Protein AF-A0AAW5PJT3-F1 (afdb_monomer)

Mean predicted aligned error: 5.01 Å

Structure (mmCIF, N/CA/C/O backbone):
data_AF-A0AAW5PJT3-F1
#
_entry.id   AF-A0AAW5PJT3-F1
#
loop_
_atom_site.group_PDB
_atom_site.id
_atom_site.type_symbol
_atom_site.label_atom_id
_atom_site.label_alt_id
_atom_site.label_comp_id
_atom_site.label_asym_id
_atom_site.label_entity_id
_atom_site.label_seq_id
_atom_site.pdbx_PDB_ins_code
_atom_site.Cartn_x
_atom_site.Cartn_y
_atom_site.Cartn_z
_atom_site.occupancy
_atom_site.B_iso_or_equiv
_atom_site.auth_seq_id
_atom_site.auth_comp_id
_atom_site.auth_asym_id
_atom_site.auth_atom_id
_atom_site.pdbx_PDB_model_num
ATOM 1 N N . MET A 1 1 ? -19.966 -2.954 14.552 1.00 50.75 1 MET A N 1
ATOM 2 C CA . MET A 1 1 ? -19.379 -2.631 13.230 1.00 50.75 1 MET A CA 1
ATOM 3 C C . MET A 1 1 ? -18.405 -1.465 13.430 1.00 50.75 1 MET A C 1
ATOM 5 O O . MET A 1 1 ? -18.847 -0.428 13.892 1.00 50.75 1 MET A O 1
ATOM 9 N N . LYS A 1 2 ? -17.085 -1.634 13.238 1.00 63.38 2 LYS A N 1
ATOM 10 C CA . LYS A 1 2 ? -16.114 -0.536 13.480 1.00 63.38 2 LYS A CA 1
ATOM 11 C C . LYS A 1 2 ? -16.203 0.513 12.374 1.00 63.38 2 LYS A C 1
ATOM 13 O O . LYS A 1 2 ? -16.287 0.138 11.201 1.00 63.38 2 LYS A O 1
ATOM 18 N N . SER A 1 3 ? -16.144 1.790 12.745 1.00 83.25 3 SER A N 1
ATOM 19 C CA . SER A 1 3 ? -16.273 2.904 11.802 1.00 83.25 3 SER A CA 1
ATOM 20 C C . SER A 1 3 ? -15.110 2.942 10.799 1.00 83.25 3 SER A C 1
ATOM 22 O O . SER A 1 3 ? -13.989 2.499 11.080 1.00 83.25 3 SER A O 1
ATOM 24 N N . ARG A 1 4 ? -15.351 3.502 9.606 1.00 82.38 4 ARG A N 1
ATOM 25 C CA . ARG A 1 4 ? -14.312 3.716 8.579 1.00 82.38 4 ARG A CA 1
ATOM 26 C C . ARG A 1 4 ? -13.117 4.500 9.134 1.00 82.38 4 ARG A C 1
ATOM 28 O O . ARG A 1 4 ? -11.977 4.172 8.813 1.00 82.38 4 ARG A O 1
ATOM 35 N N . ALA A 1 5 ? -13.371 5.490 9.992 1.00 82.56 5 ALA A N 1
ATOM 36 C CA . ALA A 1 5 ? -12.343 6.311 10.626 1.00 82.56 5 ALA A CA 1
ATOM 37 C C . ALA A 1 5 ? -11.405 5.487 11.527 1.00 82.56 5 ALA A C 1
ATOM 39 O O . ALA A 1 5 ? -10.184 5.621 11.439 1.00 82.56 5 ALA A O 1
ATOM 40 N N . GLU A 1 6 ? -11.946 4.572 12.334 1.00 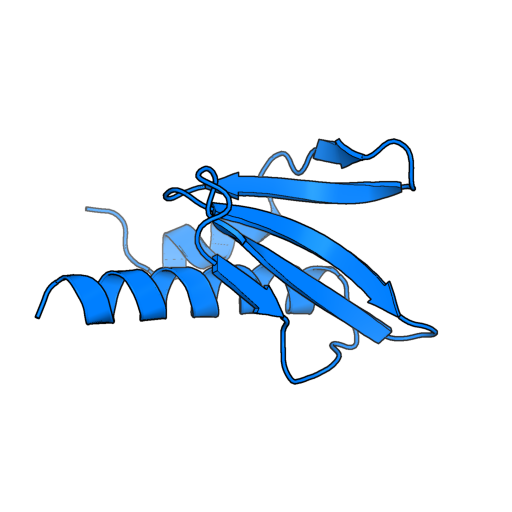84.38 6 GLU A N 1
ATOM 41 C CA . GLU A 1 6 ? -11.135 3.694 13.184 1.00 84.38 6 GLU A CA 1
ATOM 42 C C . GLU A 1 6 ? -10.309 2.692 12.373 1.00 84.38 6 GLU A C 1
ATOM 44 O O . GLU A 1 6 ? -9.142 2.448 12.691 1.00 84.38 6 GLU A O 1
ATOM 49 N N . LYS A 1 7 ? -10.893 2.124 11.308 1.00 84.88 7 LYS A N 1
ATOM 50 C CA . LYS A 1 7 ? -10.165 1.242 10.384 1.00 84.88 7 LYS A CA 1
ATOM 51 C C . LYS A 1 7 ? -9.012 1.995 9.710 1.00 84.88 7 LYS A C 1
ATOM 53 O O . LYS A 1 7 ? -7.896 1.481 9.681 1.00 84.88 7 LYS A O 1
ATOM 58 N N . ARG A 1 8 ? -9.253 3.237 9.269 1.00 86.75 8 ARG A N 1
ATOM 59 C CA . ARG A 1 8 ? -8.241 4.125 8.675 1.00 86.75 8 ARG A CA 1
ATOM 60 C C . ARG A 1 8 ? -7.107 4.438 9.650 1.00 86.75 8 ARG A C 1
ATOM 62 O O . ARG A 1 8 ? -5.946 4.338 9.270 1.00 86.75 8 ARG A O 1
ATOM 69 N N . LYS A 1 9 ? -7.422 4.739 10.917 1.00 85.38 9 LYS A N 1
ATOM 70 C CA . LYS A 1 9 ? -6.416 5.017 11.959 1.00 85.38 9 LYS A CA 1
ATOM 71 C C . LYS A 1 9 ? -5.490 3.824 12.204 1.00 85.38 9 LYS A C 1
ATOM 73 O O . LYS A 1 9 ? -4.293 4.002 12.378 1.00 85.38 9 LYS A O 1
ATOM 78 N N . ARG A 1 10 ? -6.031 2.603 12.202 1.00 86.94 10 ARG A N 1
ATOM 79 C CA . ARG A 1 10 ? -5.241 1.379 12.420 1.00 86.94 10 ARG A CA 1
ATOM 80 C C . ARG A 1 10 ? -4.477 0.929 11.179 1.00 86.94 10 ARG A C 1
ATOM 82 O O . ARG A 1 10 ? -3.540 0.152 11.310 1.00 86.94 10 ARG A O 1
ATOM 89 N N . TRP A 1 11 ? -4.871 1.385 9.991 1.00 89.75 11 TRP A N 1
ATOM 90 C CA . TRP A 1 11 ? -4.333 0.920 8.714 1.00 89.75 11 TRP A CA 1
ATOM 91 C C . TRP A 1 11 ? -2.820 1.128 8.574 1.00 89.75 11 TRP A C 1
ATOM 93 O O . TRP A 1 11 ? -2.099 0.227 8.140 1.00 89.75 11 TRP A O 1
ATOM 103 N N . THR A 1 12 ? -2.324 2.297 8.978 1.00 85.12 12 THR A N 1
ATOM 104 C CA . THR A 1 12 ? -0.892 2.625 8.932 1.00 85.12 12 THR A CA 1
ATOM 105 C C . THR A 1 12 ? -0.080 1.835 9.955 1.00 85.12 12 THR A C 1
ATOM 107 O O . THR A 1 12 ? 1.066 1.495 9.668 1.00 85.12 12 THR A O 1
ATOM 110 N N . SER A 1 13 ? -0.688 1.492 11.093 1.00 86.06 13 SER A N 1
ATOM 111 C CA . SER A 1 13 ? -0.091 0.706 12.181 1.00 86.06 13 SER A CA 1
ATOM 112 C C . SER A 1 13 ? -0.227 -0.810 12.011 1.00 86.06 13 SER A C 1
ATOM 114 O O . SER A 1 13 ? 0.223 -1.557 12.877 1.00 86.06 13 SER A O 1
ATOM 116 N N . ARG A 1 14 ? -0.867 -1.301 10.938 1.00 87.75 14 ARG A N 1
ATOM 117 C CA . ARG A 1 14 ? -0.912 -2.748 10.667 1.00 87.75 14 ARG A CA 1
ATOM 118 C C . ARG A 1 14 ? 0.499 -3.284 10.424 1.00 87.75 14 ARG A C 1
ATOM 120 O O . ARG A 1 14 ? 1.396 -2.553 10.015 1.00 87.75 14 ARG A O 1
ATOM 127 N N . ALA A 1 15 ? 0.666 -4.590 10.599 1.00 87.06 15 ALA A N 1
ATOM 128 C CA . ALA A 1 15 ? 1.875 -5.287 10.186 1.00 87.06 15 ALA A CA 1
ATOM 129 C C . ALA A 1 15 ? 1.954 -5.335 8.648 1.00 87.06 15 ALA A C 1
ATOM 131 O O . ALA A 1 15 ? 1.448 -6.256 8.007 1.00 87.06 15 ALA A O 1
ATOM 132 N N . TRP A 1 16 ? 2.548 -4.301 8.052 1.00 92.62 16 TRP A N 1
ATOM 133 C CA . TRP A 1 16 ? 2.934 -4.299 6.645 1.00 92.62 16 TRP A CA 1
ATOM 134 C C . TRP A 1 16 ? 4.148 -5.205 6.482 1.00 92.62 16 TRP A C 1
ATOM 136 O O . TRP A 1 16 ? 5.166 -5.003 7.141 1.00 92.62 16 TRP A O 1
ATOM 146 N N . LYS A 1 17 ? 4.044 -6.198 5.601 1.00 93.12 17 LYS A N 1
ATOM 147 C CA . LYS A 1 17 ? 5.188 -7.027 5.228 1.00 93.12 17 LYS A CA 1
ATOM 148 C C . LYS A 1 17 ? 6.079 -6.237 4.282 1.00 93.12 17 LYS A C 1
ATOM 150 O O . LYS A 1 17 ? 5.601 -5.380 3.546 1.00 93.12 17 LYS A O 1
ATOM 155 N N . VAL A 1 18 ? 7.366 -6.533 4.261 1.00 92.56 18 VAL A N 1
ATOM 156 C CA . VAL A 1 18 ? 8.297 -5.948 3.294 1.00 92.56 18 VAL A CA 1
ATOM 157 C C . VAL A 1 18 ? 8.595 -7.018 2.251 1.00 92.56 18 VAL A C 1
ATOM 159 O O . VAL A 1 18 ? 8.795 -8.180 2.591 1.00 92.56 18 VAL A O 1
ATOM 162 N N . SER A 1 19 ? 8.488 -6.667 0.972 1.00 89.19 19 SER A N 1
ATOM 163 C CA . SER A 1 19 ? 8.877 -7.571 -0.117 1.00 89.19 19 SER A CA 1
ATOM 164 C C . SER A 1 19 ? 10.399 -7.649 -0.229 1.00 89.19 19 SER A C 1
ATOM 166 O O . SER A 1 19 ? 11.092 -6.780 0.286 1.00 89.19 19 SER A O 1
ATOM 168 N N . GLU A 1 20 ? 10.917 -8.634 -0.960 1.00 88.56 20 GLU A N 1
ATOM 169 C CA . GLU A 1 20 ? 12.361 -8.782 -1.211 1.00 88.56 20 GLU A CA 1
ATOM 170 C C . GLU A 1 20 ? 13.004 -7.509 -1.793 1.00 88.56 20 GLU A C 1
ATOM 172 O O . GLU A 1 20 ? 14.129 -7.160 -1.463 1.00 88.56 20 GLU A O 1
ATOM 177 N N . LYS A 1 21 ? 12.237 -6.737 -2.574 1.00 86.75 21 LYS A N 1
ATOM 178 C CA . LYS A 1 21 ? 12.655 -5.445 -3.147 1.00 86.75 21 LYS A CA 1
ATOM 179 C C . LYS A 1 21 ? 12.536 -4.257 -2.180 1.00 86.75 21 LYS A C 1
ATOM 181 O O . LYS A 1 21 ? 12.576 -3.113 -2.616 1.00 86.75 21 LYS A O 1
ATOM 186 N N . GLY A 1 22 ? 12.276 -4.498 -0.896 1.00 89.31 22 GLY A N 1
ATOM 187 C CA . GLY A 1 22 ? 12.112 -3.448 0.111 1.00 89.31 22 GLY A CA 1
ATOM 188 C C . GLY A 1 22 ? 10.752 -2.739 0.100 1.00 89.31 22 GLY A C 1
ATOM 189 O O . GLY A 1 22 ? 10.542 -1.832 0.898 1.00 89.31 22 GLY A O 1
ATOM 190 N N . ASN A 1 23 ? 9.798 -3.144 -0.751 1.00 91.75 23 ASN A N 1
ATOM 191 C CA . ASN A 1 23 ? 8.495 -2.471 -0.839 1.00 91.75 23 ASN A CA 1
ATOM 192 C C . ASN A 1 23 ? 7.524 -2.976 0.242 1.00 91.75 23 ASN A C 1
ATOM 194 O O . ASN A 1 23 ? 7.226 -4.182 0.261 1.00 91.75 23 ASN A O 1
ATOM 198 N N . PRO A 1 24 ? 6.989 -2.090 1.102 1.00 93.75 24 PRO A N 1
ATOM 199 C CA . PRO A 1 24 ? 5.912 -2.417 2.026 1.00 93.75 24 PRO A CA 1
ATOM 200 C C . PRO A 1 24 ? 4.668 -2.905 1.282 1.00 93.75 24 PRO A C 1
ATOM 202 O O . PRO A 1 24 ? 4.161 -2.233 0.388 1.00 93.75 24 PRO A O 1
ATOM 205 N N . HIS A 1 25 ? 4.120 -4.039 1.689 1.00 94.44 25 HIS A N 1
ATOM 206 C CA . HIS A 1 25 ? 2.889 -4.580 1.143 1.00 94.44 25 HIS A CA 1
ATOM 207 C C . HIS A 1 25 ? 2.019 -5.228 2.223 1.00 94.44 25 HIS A C 1
ATOM 209 O O . HIS A 1 25 ? 2.493 -5.691 3.261 1.00 94.44 25 HIS A O 1
ATOM 215 N N . ILE A 1 26 ? 0.717 -5.261 1.977 1.00 94.19 26 ILE A N 1
ATOM 216 C CA . ILE A 1 26 ? -0.263 -5.944 2.817 1.00 94.19 26 ILE A CA 1
ATOM 217 C C . ILE A 1 26 ? -1.345 -6.539 1.925 1.00 94.19 26 ILE A C 1
ATOM 219 O O . ILE A 1 26 ? -1.633 -6.015 0.855 1.00 94.19 26 ILE A O 1
ATOM 223 N N . THR A 1 27 ? -1.939 -7.643 2.358 1.00 92.69 27 THR A N 1
ATOM 224 C CA . THR A 1 27 ? -3.125 -8.201 1.707 1.00 92.69 27 THR A CA 1
ATOM 225 C C . THR A 1 27 ? -4.342 -7.884 2.562 1.00 92.69 27 THR A C 1
ATOM 227 O O . THR A 1 27 ? -4.323 -8.116 3.772 1.00 92.69 27 THR A O 1
ATOM 230 N N . SER A 1 28 ? -5.376 -7.306 1.961 1.00 89.75 28 SER A N 1
ATOM 231 C CA . SER A 1 28 ? -6.629 -6.978 2.637 1.00 89.75 28 SER A CA 1
ATOM 232 C C . SER A 1 28 ? -7.757 -6.949 1.621 1.00 89.75 28 SER A C 1
ATOM 234 O O . SER A 1 28 ? -7.558 -6.469 0.509 1.00 89.75 28 SER A O 1
ATOM 236 N N . ASP A 1 29 ? -8.940 -7.414 2.021 1.00 85.81 29 ASP A N 1
ATOM 237 C CA . ASP A 1 29 ? -10.180 -7.160 1.278 1.00 85.81 29 ASP A CA 1
ATOM 238 C C . ASP A 1 29 ? -10.170 -7.665 -0.182 1.00 85.81 29 ASP A C 1
ATOM 240 O O . ASP A 1 29 ? -10.795 -7.067 -1.050 1.00 85.81 29 ASP A O 1
ATOM 244 N N . GLY A 1 30 ? -9.441 -8.752 -0.461 1.00 89.12 30 GLY A N 1
ATOM 245 C CA . GLY A 1 30 ? -9.301 -9.305 -1.816 1.00 89.12 30 GLY A CA 1
ATOM 246 C C . GLY A 1 30 ? -8.215 -8.641 -2.670 1.00 89.12 30 GLY A C 1
ATOM 247 O O . GLY A 1 30 ? -8.022 -9.031 -3.818 1.00 89.12 30 GLY A O 1
ATOM 248 N N . PHE A 1 31 ? -7.465 -7.687 -2.111 1.00 91.88 31 PHE A N 1
ATOM 249 C CA . PHE A 1 31 ? -6.391 -6.979 -2.803 1.00 91.88 31 PHE A CA 1
ATOM 250 C C . PHE A 1 31 ? -5.042 -7.159 -2.106 1.00 91.88 31 PHE A C 1
ATOM 252 O O . PHE A 1 31 ? -4.922 -7.094 -0.880 1.00 91.88 31 PHE A O 1
ATOM 259 N N . ARG A 1 32 ? -3.989 -7.305 -2.907 1.00 93.56 32 ARG A N 1
ATOM 260 C CA . ARG A 1 32 ? -2.599 -7.096 -2.521 1.00 93.56 32 ARG A CA 1
ATOM 261 C C . ARG A 1 32 ? -2.232 -5.635 -2.760 1.00 93.56 32 ARG A C 1
ATOM 263 O O . ARG A 1 32 ? -2.092 -5.180 -3.893 1.00 93.56 32 ARG A O 1
ATOM 270 N N . ILE A 1 33 ? -2.033 -4.909 -1.672 1.00 94.06 33 ILE A N 1
ATOM 271 C CA . ILE A 1 33 ? -1.620 -3.513 -1.673 1.00 94.06 33 ILE A CA 1
ATOM 272 C C . ILE A 1 33 ? -0.111 -3.458 -1.536 1.00 94.06 33 ILE A C 1
ATOM 274 O O . ILE A 1 33 ? 0.434 -3.968 -0.562 1.00 94.06 33 ILE A O 1
ATOM 278 N N . THR A 1 34 ? 0.551 -2.788 -2.466 1.00 94.50 34 THR A N 1
ATOM 279 C CA . THR A 1 34 ? 1.989 -2.527 -2.431 1.00 94.50 34 THR A CA 1
ATOM 280 C C . THR A 1 34 ? 2.215 -1.025 -2.442 1.00 94.50 34 THR A C 1
ATOM 282 O O . THR A 1 34 ? 1.636 -0.313 -3.257 1.00 94.50 34 THR A O 1
ATOM 285 N N . VAL A 1 35 ? 3.051 -0.539 -1.535 1.00 93.81 35 VAL A N 1
ATOM 286 C CA . VAL A 1 35 ? 3.530 0.841 -1.497 1.00 93.81 35 VAL A CA 1
ATOM 287 C C . VAL A 1 35 ? 4.988 0.815 -1.925 1.00 93.81 35 VAL A C 1
ATOM 289 O O . VAL A 1 35 ? 5.770 0.049 -1.372 1.00 93.81 35 VAL A O 1
ATOM 292 N N . SER A 1 36 ? 5.345 1.618 -2.918 1.00 91.94 36 SER A N 1
ATOM 293 C CA . SER A 1 36 ? 6.695 1.658 -3.479 1.00 91.94 36 SER A CA 1
ATOM 294 C C . SER A 1 36 ? 7.184 3.100 -3.591 1.00 91.94 36 SER A C 1
ATOM 296 O O . SER A 1 36 ? 6.379 3.981 -3.916 1.00 91.94 36 SER A O 1
ATOM 298 N N . PRO A 1 37 ? 8.477 3.364 -3.350 1.00 90.56 37 PRO A N 1
ATOM 299 C CA . PRO A 1 37 ? 9.057 4.668 -3.632 1.00 90.56 37 PRO A CA 1
ATOM 300 C C . PRO A 1 37 ? 9.073 4.920 -5.149 1.00 90.56 37 PRO A C 1
ATOM 302 O O . PRO A 1 37 ? 9.203 3.993 -5.952 1.00 90.56 37 PRO A O 1
ATOM 305 N N . ARG A 1 38 ? 8.912 6.181 -5.547 1.00 87.62 38 ARG A N 1
ATOM 306 C CA . ARG A 1 38 ? 8.974 6.669 -6.928 1.00 87.62 38 ARG A CA 1
ATOM 307 C C . ARG A 1 38 ? 9.733 7.999 -6.924 1.00 87.62 38 ARG A C 1
ATOM 309 O O . ARG A 1 38 ? 9.124 9.064 -6.910 1.00 87.62 38 ARG A O 1
ATOM 316 N N . GLY A 1 39 ? 11.063 7.914 -6.902 1.00 87.19 39 GLY A N 1
ATOM 317 C CA . GLY A 1 39 ? 11.934 9.069 -6.666 1.00 87.19 39 GLY A C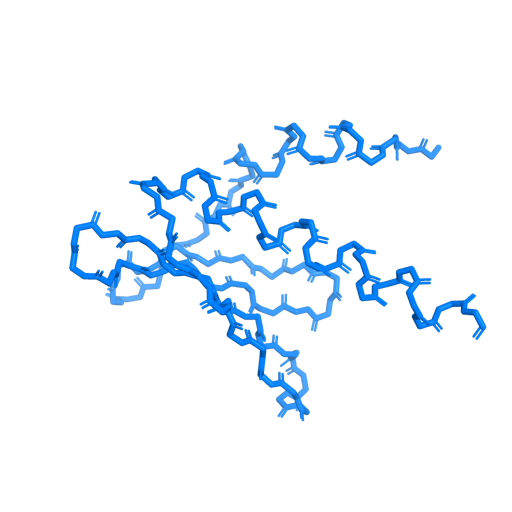A 1
ATOM 318 C C . GLY A 1 39 ? 11.850 9.519 -5.207 1.00 87.19 39 GLY A C 1
ATOM 319 O O . GLY A 1 39 ? 11.988 8.693 -4.308 1.00 87.19 39 GLY A O 1
ATOM 320 N N . GLU A 1 40 ? 11.586 10.806 -4.986 1.00 87.69 40 GLU A N 1
ATOM 321 C CA . GLU A 1 40 ? 11.370 11.386 -3.649 1.00 87.69 40 GLU A CA 1
ATOM 322 C C . GLU A 1 40 ? 9.943 11.173 -3.120 1.00 87.69 40 GLU A C 1
ATOM 324 O O . GLU A 1 40 ? 9.673 11.368 -1.936 1.00 87.69 40 GLU A O 1
ATOM 329 N N . ASP A 1 41 ? 9.019 10.758 -3.986 1.00 93.12 41 ASP A N 1
ATOM 330 C CA . ASP A 1 41 ? 7.632 10.510 -3.622 1.00 93.12 41 ASP A CA 1
ATOM 331 C C . ASP A 1 41 ? 7.331 9.006 -3.496 1.00 93.12 41 ASP A C 1
ATOM 333 O O . ASP A 1 41 ? 8.140 8.127 -3.785 1.00 93.12 41 ASP A O 1
ATOM 337 N N . TRP A 1 42 ? 6.105 8.691 -3.093 1.00 93.69 42 TRP A N 1
ATOM 338 C CA . TRP A 1 42 ? 5.586 7.346 -2.891 1.00 93.69 42 TRP A CA 1
ATOM 339 C C . TRP A 1 42 ? 4.391 7.087 -3.800 1.00 93.69 42 TRP A C 1
ATOM 341 O O . TRP A 1 42 ? 3.574 7.969 -4.059 1.00 93.69 42 TRP A O 1
ATOM 351 N N . ALA A 1 43 ? 4.261 5.853 -4.268 1.00 92.06 43 ALA A N 1
ATOM 352 C CA . ALA A 1 43 ? 3.111 5.376 -5.018 1.00 92.06 43 ALA A CA 1
ATOM 353 C C . ALA A 1 43 ? 2.491 4.170 -4.308 1.00 92.06 43 ALA A C 1
ATOM 355 O O . ALA A 1 43 ? 3.158 3.461 -3.552 1.00 92.06 43 ALA A O 1
ATOM 356 N N . CYS A 1 44 ? 1.209 3.919 -4.564 1.00 93.00 44 CYS A N 1
ATOM 357 C CA . CYS A 1 44 ? 0.562 2.683 -4.149 1.00 93.00 44 CYS A CA 1
ATOM 358 C C . CYS A 1 44 ? -0.084 1.972 -5.339 1.00 93.00 44 CYS A C 1
ATOM 360 O O . CYS A 1 44 ? -0.602 2.598 -6.264 1.00 93.00 44 CYS A O 1
ATOM 362 N N . THR A 1 45 ? -0.011 0.647 -5.311 1.00 92.81 45 THR A N 1
ATOM 363 C CA . THR A 1 45 ? -0.586 -0.260 -6.300 1.00 92.81 45 THR A CA 1
ATOM 364 C C . THR A 1 45 ? -1.455 -1.270 -5.572 1.00 92.81 45 THR A C 1
ATOM 366 O O . THR A 1 45 ? -1.057 -1.801 -4.536 1.00 92.81 45 THR A O 1
ATOM 369 N N . LEU A 1 46 ? -2.643 -1.519 -6.101 1.00 92.44 46 LEU A N 1
ATOM 370 C CA . LEU A 1 46 ? -3.608 -2.469 -5.584 1.00 92.44 46 LEU A CA 1
ATOM 371 C C . LEU A 1 46 ? -3.843 -3.511 -6.671 1.00 92.44 46 LEU A C 1
ATOM 373 O O . LEU A 1 46 ? -4.450 -3.207 -7.690 1.00 92.44 46 LEU A O 1
ATOM 377 N N . ALA A 1 47 ? -3.342 -4.719 -6.469 1.00 93.00 47 ALA A N 1
ATOM 378 C CA . ALA A 1 47 ? -3.610 -5.842 -7.358 1.00 93.00 47 ALA A CA 1
ATOM 379 C C . ALA A 1 47 ? -4.689 -6.721 -6.728 1.00 93.00 47 ALA A C 1
ATOM 381 O O . ALA A 1 47 ? -4.579 -7.056 -5.550 1.00 93.00 47 ALA A O 1
ATOM 382 N N . ALA A 1 48 ? -5.727 -7.080 -7.474 1.00 91.69 48 ALA A N 1
ATOM 383 C CA . ALA A 1 48 ? -6.675 -8.099 -7.041 1.00 91.69 48 ALA A CA 1
ATOM 384 C C . ALA A 1 48 ? -5.939 -9.443 -6.885 1.00 91.69 48 ALA A C 1
ATOM 386 O O . ALA A 1 48 ? -4.996 -9.730 -7.624 1.00 91.69 48 ALA A O 1
ATOM 387 N N . LEU A 1 49 ? -6.299 -10.239 -5.874 1.00 90.44 49 LEU A N 1
ATOM 388 C CA . LEU A 1 49 ? -5.591 -11.493 -5.569 1.00 90.44 49 LEU A CA 1
ATOM 389 C C . LEU A 1 49 ? -5.754 -12.569 -6.649 1.00 90.44 49 LEU A C 1
ATOM 391 O O . LEU A 1 49 ? -4.897 -13.438 -6.775 1.00 90.44 49 LEU A O 1
ATOM 395 N N . ASP A 1 50 ? -6.828 -12.490 -7.422 1.00 88.94 50 ASP A N 1
ATOM 396 C CA . ASP A 1 50 ? -7.103 -13.299 -8.611 1.00 88.94 50 ASP A CA 1
ATOM 397 C C . ASP A 1 50 ? -6.382 -12.779 -9.870 1.00 88.94 50 ASP A C 1
ATOM 399 O O . ASP A 1 50 ? -6.568 -13.320 -10.957 1.00 88.94 50 ASP A O 1
ATOM 403 N N . ASN A 1 51 ? -5.557 -11.731 -9.736 1.00 82.31 51 ASN A N 1
ATOM 404 C CA . ASN A 1 51 ? -4.917 -11.005 -10.831 1.00 82.31 51 ASN A CA 1
ATOM 405 C C . ASN A 1 51 ? -5.900 -10.451 -11.882 1.00 82.31 51 ASN A C 1
ATOM 407 O O . ASN A 1 51 ? -5.468 -10.114 -12.984 1.00 82.31 51 ASN A O 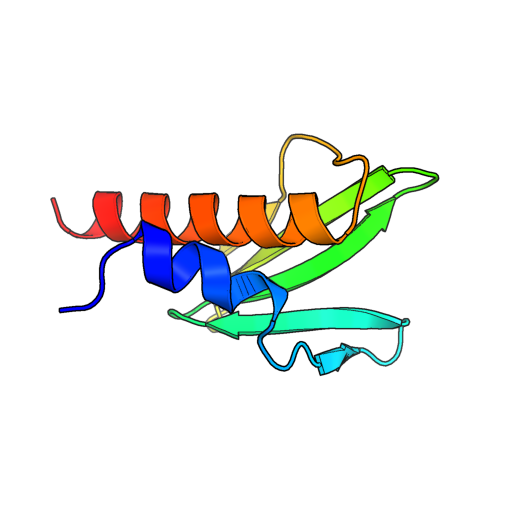1
ATOM 411 N N . SER A 1 52 ? -7.192 -10.299 -11.564 1.00 86.69 52 SER A N 1
ATOM 412 C CA . SER A 1 52 ? -8.180 -9.781 -12.522 1.00 86.69 52 SER A CA 1
ATOM 413 C C . SER A 1 52 ? -7.918 -8.318 -12.881 1.00 86.69 52 SER A C 1
ATOM 415 O O . SER A 1 52 ? -8.174 -7.876 -13.998 1.00 86.69 52 SER A O 1
ATOM 417 N N . THR A 1 53 ? -7.431 -7.552 -11.901 1.00 87.56 53 THR A N 1
ATOM 418 C CA . THR A 1 53 ? -7.354 -6.096 -11.973 1.00 87.56 53 THR A CA 1
ATOM 419 C C . THR A 1 53 ? -6.134 -5.600 -11.218 1.00 87.56 53 THR A C 1
ATOM 421 O O . THR A 1 53 ? -5.899 -5.976 -10.068 1.00 87.56 53 THR A O 1
ATOM 424 N N . VAL A 1 54 ? -5.390 -4.679 -11.828 1.00 89.94 54 VAL A N 1
ATOM 425 C CA . VAL A 1 54 ? -4.341 -3.917 -11.148 1.00 89.94 54 VAL A CA 1
ATOM 426 C C . VAL A 1 54 ? -4.682 -2.437 -11.227 1.00 89.94 54 VAL A C 1
ATOM 428 O O . VAL A 1 54 ? -4.853 -1.871 -12.303 1.00 89.94 54 VAL A O 1
ATOM 431 N N . LEU A 1 55 ? -4.799 -1.805 -10.065 1.00 89.38 55 LEU A N 1
ATOM 432 C CA . LEU A 1 55 ? -5.097 -0.390 -9.919 1.00 89.38 55 LEU A CA 1
ATOM 433 C C . LEU A 1 55 ? -3.864 0.327 -9.388 1.00 89.38 55 LEU A C 1
ATOM 435 O O . LEU A 1 55 ? -3.386 0.059 -8.285 1.00 89.38 55 LEU A O 1
ATOM 439 N N . HIS A 1 56 ? -3.375 1.287 -10.158 1.00 87.69 56 HIS A N 1
ATOM 440 C CA . HIS A 1 56 ? -2.289 2.161 -9.740 1.00 87.69 56 HIS A CA 1
ATOM 441 C C . HIS A 1 56 ? -2.851 3.483 -9.223 1.00 87.69 56 HIS A C 1
ATOM 443 O O . HIS A 1 56 ? -3.816 4.030 -9.766 1.00 87.69 56 HIS A O 1
ATOM 449 N N . ALA A 1 57 ? -2.24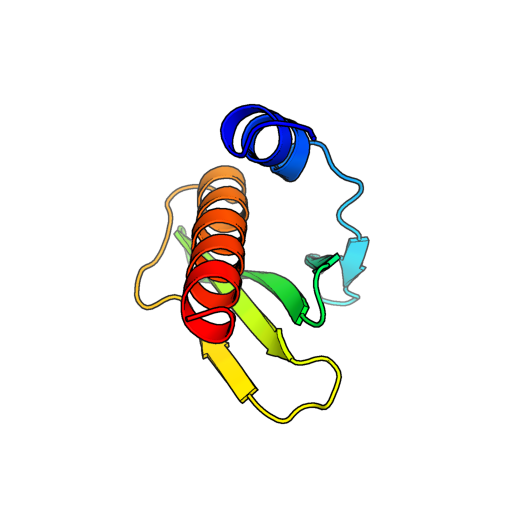0 4.027 -8.173 1.00 82.88 57 ALA A N 1
ATOM 450 C CA . ALA A 1 57 ? -2.530 5.390 -7.767 1.00 82.88 57 ALA A CA 1
ATOM 451 C C . ALA A 1 57 ? -2.169 6.364 -8.894 1.00 82.88 57 ALA A C 1
ATOM 453 O O . ALA A 1 57 ? -1.060 6.338 -9.424 1.00 82.88 57 ALA A O 1
ATOM 454 N N . ARG A 1 58 ? -3.106 7.258 -9.229 1.00 78.50 58 ARG A N 1
ATOM 455 C CA . ARG A 1 58 ? -2.895 8.299 -10.249 1.00 78.50 58 ARG A CA 1
ATOM 456 C C . ARG A 1 58 ? -1.955 9.413 -9.789 1.00 78.50 58 ARG A C 1
ATOM 458 O O . ARG A 1 58 ? -1.446 10.148 -10.623 1.00 78.50 58 ARG A O 1
ATOM 465 N N . ARG A 1 59 ? -1.757 9.558 -8.476 1.00 86.94 59 ARG A N 1
ATOM 466 C CA . ARG A 1 59 ? -0.901 10.587 -7.879 1.00 86.94 59 ARG A CA 1
ATOM 467 C C . ARG A 1 59 ? 0.194 9.971 -7.026 1.00 86.94 59 ARG A C 1
ATOM 469 O O . ARG A 1 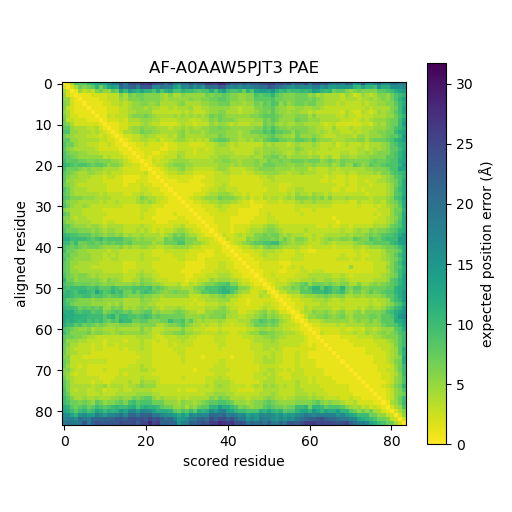59 ? 0.027 8.887 -6.465 1.00 86.94 59 ARG A O 1
ATOM 476 N N . ASN A 1 60 ? 1.269 10.729 -6.907 1.00 89.88 60 ASN A N 1
ATOM 477 C CA . ASN A 1 60 ? 2.366 10.486 -5.994 1.00 89.88 60 ASN A CA 1
ATOM 478 C C . ASN A 1 60 ? 2.099 11.152 -4.635 1.00 89.88 60 ASN A C 1
ATOM 480 O O . ASN A 1 60 ? 1.379 12.147 -4.553 1.00 89.88 60 ASN A O 1
ATOM 484 N N . TYR A 1 61 ? 2.641 10.568 -3.569 1.00 91.25 61 TYR A N 1
ATOM 485 C CA . TYR A 1 61 ? 2.444 10.993 -2.183 1.00 91.25 61 TYR A CA 1
ATOM 486 C C . TYR A 1 61 ? 3.778 11.350 -1.542 1.00 91.25 61 TYR A C 1
ATOM 488 O O . TYR A 1 61 ? 4.764 10.659 -1.767 1.00 91.25 61 TYR A O 1
ATOM 496 N N . LYS A 1 62 ? 3.806 12.372 -0.687 1.00 90.38 62 LYS A N 1
ATOM 497 C CA . LYS A 1 62 ? 5.053 12.833 -0.060 1.00 90.38 62 LYS A CA 1
ATOM 498 C C . LYS A 1 62 ? 5.603 11.855 0.972 1.00 90.38 62 LYS A C 1
ATOM 500 O O . LYS A 1 62 ? 6.804 11.812 1.205 1.00 90.38 62 LYS A O 1
ATOM 505 N N . SER A 1 63 ? 4.742 11.032 1.564 1.00 91.50 63 SER A N 1
ATOM 506 C CA . SER A 1 63 ? 5.146 10.046 2.559 1.00 91.50 63 SER A CA 1
ATOM 507 C C . SER A 1 63 ? 4.565 8.658 2.302 1.00 91.50 63 SER A C 1
ATOM 509 O O . SER A 1 63 ? 3.463 8.479 1.772 1.00 91.50 63 SER A O 1
ATOM 511 N N . GLN A 1 64 ? 5.285 7.648 2.791 1.00 90.62 64 GLN A N 1
ATOM 512 C CA . GLN A 1 64 ? 4.806 6.269 2.831 1.00 90.62 64 GLN A CA 1
ATOM 513 C C . GLN A 1 64 ? 3.464 6.161 3.578 1.00 90.62 64 GLN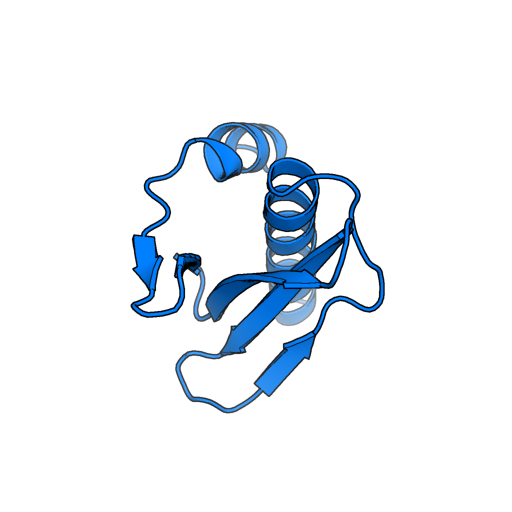 A C 1
ATOM 515 O O . GLN A 1 64 ? 2.595 5.384 3.185 1.00 90.62 64 GLN A O 1
ATOM 520 N N . ALA A 1 65 ? 3.277 6.931 4.656 1.00 90.69 65 ALA A N 1
ATOM 521 C CA . ALA A 1 65 ? 2.048 6.922 5.447 1.00 90.69 65 ALA A CA 1
ATOM 522 C C . ALA A 1 65 ? 0.842 7.433 4.644 1.00 90.69 65 ALA A C 1
ATOM 524 O O . ALA A 1 65 ? -0.216 6.802 4.665 1.00 90.69 65 ALA A O 1
ATOM 525 N N . GLU A 1 66 ? 1.006 8.518 3.884 1.00 91.06 66 GLU A N 1
ATOM 526 C CA . GLU A 1 66 ? -0.037 9.029 2.992 1.00 91.06 66 GLU A CA 1
ATOM 527 C C . GLU A 1 66 ? -0.379 8.039 1.878 1.00 91.06 66 GLU A C 1
ATOM 529 O O . GLU A 1 66 ? -1.559 7.803 1.620 1.00 91.06 66 GLU A O 1
ATOM 534 N N . ALA A 1 67 ? 0.625 7.397 1.270 1.00 92.56 67 ALA A N 1
ATOM 535 C CA . ALA A 1 67 ? 0.399 6.371 0.252 1.00 92.56 67 ALA A CA 1
ATOM 536 C C . ALA A 1 67 ? -0.387 5.171 0.811 1.00 92.56 67 ALA A C 1
ATOM 538 O O . ALA A 1 67 ? -1.319 4.675 0.168 1.00 92.56 67 ALA A O 1
ATOM 539 N N . LYS A 1 68 ? -0.064 4.733 2.039 1.00 92.38 68 LYS A N 1
ATOM 540 C CA . LYS A 1 68 ? -0.819 3.690 2.752 1.00 92.38 68 LYS A CA 1
ATOM 541 C C . LYS A 1 68 ? -2.268 4.118 2.976 1.00 92.38 68 LYS A C 1
ATOM 543 O O . LYS A 1 68 ? -3.173 3.353 2.650 1.00 92.38 68 LYS A O 1
ATOM 548 N N . LEU A 1 69 ? -2.502 5.316 3.518 1.00 92.38 69 LEU A N 1
ATOM 549 C CA . LEU A 1 69 ? -3.854 5.831 3.773 1.00 92.38 69 LEU A CA 1
ATOM 550 C C . LEU A 1 69 ? -4.668 5.951 2.487 1.00 92.38 69 LEU A C 1
ATOM 552 O O . LEU A 1 69 ? -5.816 5.519 2.448 1.00 92.38 69 LEU A O 1
ATOM 556 N N . ALA A 1 70 ? -4.060 6.454 1.418 1.00 91.38 70 ALA A N 1
ATOM 557 C CA . ALA A 1 70 ? -4.724 6.553 0.133 1.00 91.38 70 ALA A CA 1
ATOM 558 C C . ALA A 1 70 ? -5.125 5.190 -0.437 1.00 91.38 70 ALA A C 1
ATOM 560 O O . ALA A 1 70 ? -6.204 5.075 -1.013 1.00 91.38 70 ALA A O 1
ATOM 561 N N . ALA A 1 71 ? -4.308 4.150 -0.244 1.00 91.62 71 ALA A N 1
ATOM 562 C CA . ALA A 1 71 ? -4.686 2.796 -0.636 1.00 91.62 71 ALA A CA 1
ATOM 563 C C . ALA A 1 71 ? -5.920 2.298 0.139 1.00 91.62 71 ALA A C 1
ATOM 565 O O . ALA A 1 71 ? -6.815 1.704 -0.455 1.00 91.62 71 ALA A O 1
ATOM 566 N N . PHE A 1 72 ? -6.015 2.595 1.440 1.00 91.38 72 PHE A N 1
ATOM 567 C CA . PHE A 1 72 ? -7.211 2.286 2.233 1.00 91.38 72 PHE A CA 1
ATOM 568 C C . PHE A 1 72 ? -8.447 3.039 1.733 1.00 91.38 72 PHE A C 1
ATOM 570 O O . PHE A 1 72 ? -9.515 2.449 1.555 1.00 91.38 72 PHE A O 1
ATOM 577 N N . ASP A 1 73 ? -8.304 4.342 1.485 1.00 89.94 73 ASP A N 1
ATOM 578 C CA . ASP A 1 73 ? -9.376 5.174 0.942 1.00 89.94 73 ASP A CA 1
ATOM 579 C C . ASP A 1 73 ? -9.848 4.635 -0.432 1.00 89.94 73 ASP A C 1
ATOM 581 O O . ASP A 1 73 ? -11.046 4.635 -0.711 1.00 89.94 73 ASP A O 1
ATOM 585 N N . HIS A 1 74 ? -8.939 4.086 -1.248 1.00 89.06 74 HIS A N 1
ATOM 586 C 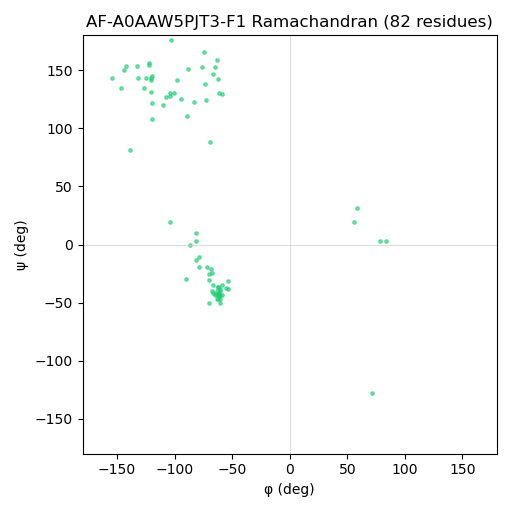CA . HIS A 1 74 ? -9.262 3.473 -2.540 1.00 89.06 74 HIS A CA 1
ATOM 587 C C . HIS A 1 74 ? -10.029 2.148 -2.392 1.00 89.06 74 HIS A C 1
ATOM 589 O O . HIS A 1 74 ? -11.093 2.002 -2.988 1.00 89.06 74 HIS A O 1
ATOM 595 N N . ILE A 1 75 ? -9.550 1.213 -1.562 1.00 87.94 75 ILE A N 1
ATOM 596 C CA . ILE A 1 75 ? -10.222 -0.085 -1.330 1.00 87.94 75 ILE A CA 1
ATOM 597 C C . ILE A 1 75 ? -11.616 0.120 -0.768 1.00 87.94 75 ILE A C 1
ATOM 599 O O . ILE A 1 75 ? -12.575 -0.470 -1.255 1.00 87.94 75 ILE A O 1
ATOM 603 N N . THR A 1 76 ? -11.738 0.984 0.240 1.00 87.06 76 THR A N 1
ATOM 604 C CA . THR A 1 76 ? -13.040 1.243 0.859 1.00 87.06 76 THR A CA 1
ATOM 605 C C . THR A 1 76 ? -14.027 1.841 -0.137 1.00 87.06 76 THR A C 1
ATOM 607 O O . THR A 1 76 ? -15.191 1.460 -0.124 1.00 87.06 76 THR A O 1
ATOM 610 N N . ARG A 1 77 ? -13.571 2.703 -1.057 1.00 85.62 77 ARG A N 1
ATOM 611 C CA . ARG A 1 77 ? -14.414 3.228 -2.139 1.00 85.62 77 ARG A CA 1
ATOM 612 C C . ARG A 1 77 ? -14.837 2.147 -3.140 1.00 85.62 77 ARG A C 1
ATOM 614 O O . ARG A 1 77 ? -15.994 2.145 -3.553 1.00 85.62 77 ARG A O 1
ATOM 621 N N . LEU A 1 78 ? -13.932 1.241 -3.518 1.00 83.19 78 LEU A N 1
ATOM 622 C CA . LEU A 1 78 ? -14.243 0.122 -4.418 1.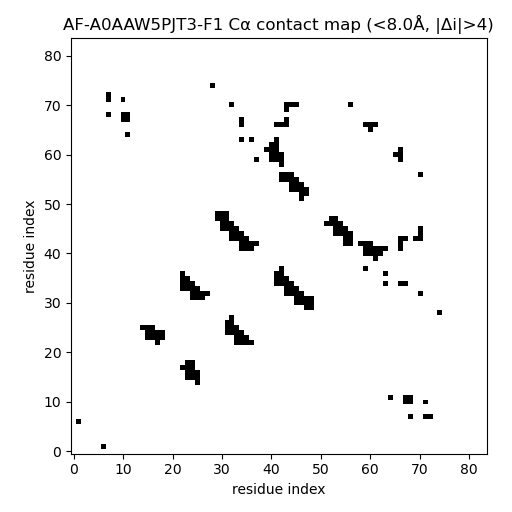00 83.19 78 LEU A CA 1
ATOM 623 C C . LEU A 1 78 ? -15.298 -0.799 -3.799 1.00 83.19 78 LEU A C 1
ATOM 625 O O . LEU A 1 78 ? -16.303 -1.092 -4.436 1.00 83.19 78 LEU A O 1
ATOM 629 N N . GLN A 1 79 ? -15.126 -1.169 -2.530 1.00 77.12 79 GLN A N 1
ATOM 630 C CA . GLN A 1 79 ? -16.100 -1.984 -1.801 1.00 77.12 79 GLN A CA 1
ATOM 631 C C . GLN A 1 79 ? -17.469 -1.309 -1.685 1.00 77.12 79 GLN A C 1
ATOM 633 O O . GLN A 1 79 ? -18.488 -1.977 -1.816 1.00 77.12 79 GLN A O 1
ATOM 638 N N . SER A 1 80 ? -17.510 0.010 -1.477 1.00 76.12 80 SER A N 1
ATOM 639 C CA . SER A 1 80 ? -18.772 0.758 -1.458 1.00 76.12 80 SER A CA 1
ATOM 640 C C . SER A 1 80 ? -19.460 0.834 -2.824 1.00 76.12 80 SER A C 1
ATOM 642 O O . SER A 1 80 ? -20.656 1.081 -2.862 1.00 76.12 80 SER A O 1
ATOM 644 N N . THR A 1 81 ? -18.731 0.638 -3.926 1.00 66.00 81 THR A N 1
ATOM 645 C CA . THR A 1 81 ? -19.291 0.686 -5.290 1.00 66.00 81 THR A CA 1
ATOM 646 C C . THR A 1 81 ? -19.784 -0.689 -5.755 1.00 66.00 81 THR A C 1
ATOM 648 O O . THR A 1 81 ? -20.724 -0.761 -6.528 1.00 66.00 81 THR A O 1
ATOM 651 N N . VAL A 1 82 ? -19.183 -1.782 -5.270 1.00 57.38 82 VAL A N 1
ATOM 652 C CA . VAL A 1 82 ? -19.564 -3.166 -5.632 1.00 57.38 82 VAL A CA 1
ATOM 653 C C . VAL A 1 82 ? -20.824 -3.649 -4.885 1.00 57.38 82 VAL A C 1
ATOM 655 O O . VAL A 1 82 ? -21.382 -4.685 -5.225 1.00 57.38 82 VAL A O 1
ATOM 658 N N . GLY A 1 83 ? -21.291 -2.908 -3.875 1.00 50.38 83 GLY A N 1
ATOM 659 C CA . GLY A 1 83 ? -22.482 -3.240 -3.082 1.00 50.38 83 GLY A CA 1
ATOM 660 C C . GLY A 1 83 ? -23.739 -2.419 -3.394 1.00 50.38 83 GLY A C 1
ATOM 661 O O . GLY A 1 83 ? -24.597 -2.345 -2.516 1.00 50.38 83 GLY A O 1
ATOM 662 N N . ALA A 1 84 ? -23.818 -1.765 -4.559 1.00 39.97 84 ALA A N 1
ATOM 663 C CA . ALA A 1 84 ? -24.970 -0.967 -4.998 1.00 39.97 84 ALA A CA 1
ATOM 664 C C . ALA A 1 84 ? -25.706 -1.632 -6.166 1.00 39.97 84 ALA A C 1
ATOM 666 O O . ALA A 1 84 ? -25.009 -2.166 -7.058 1.00 39.97 84 ALA A O 1
#

Radius of gyration: 12.53 Å; Cα contacts (8 Å, |Δi|>4): 116; chains: 1; bounding box: 38×26×26 Å

Organism: NCBI:txid216778

pLDDT: mean 86.58, std 9.94, range [39.97, 94.5]

Seconda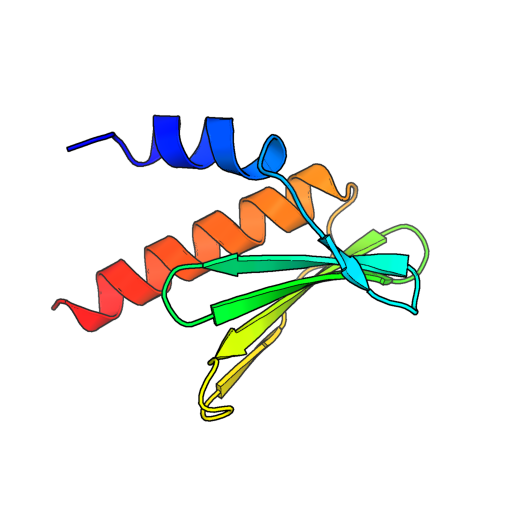ry structure (DSSP, 8-state):
---HHHHHHHHTTS--EE-TTS-EEEEETTEEEEEEEETTEEEEEEEETTSS-EEE-SS-BSSHHHHHHHHHHHHHHHHHHHT-

Nearest PDB structures (foldseek):
  2it9-assembly1_A  TM=5.578E-01  e=1.291E+00  Prochlorococcus marinus str. NATL2A
  7te3-assembly1_A  TM=2.611E-01  e=1.135E+00  Homo sapiens
  6szw-assembly1_B  TM=3.508E-01  e=6.867E+00  Homo sapiens

Solvent-accessible surface area (backbone atoms only — not comparable to full-atom values): 4880 Å² total; per-residue (Å²): 132,85,53,71,68,59,54,57,67,46,56,74,72,46,89,60,45,67,44,98,86,67,32,41,28,45,76,54,96,66,27,40,36,37,40,41,77,57,84,86,28,15,32,30,36,39,30,32,73,83,67,82,45,75,46,69,55,93,59,75,24,82,37,68,63,56,22,49,48,50,49,51,58,48,52,55,50,51,58,63,58,75,74,111

Foldseek 3Di:
DDDLVVCLVCQLVDPFDADPVRWTWDDDDQWIKTWDDDDQWIWIWTAGPVNPDIDTDPDTHNDSSVNSSVVSVVSVVVVVVVVD

Sequence (84 aa):
MKSRAEKRKRWTSRAWKVSEKGNPHITSDGFRITVSPRGEDWACTLAALDNSTVLHARRNYKSQAEAKLAAFDHITRLQSTVGA